Protein 4WWM (pdb70)

Secondary structure (DSSP, 8-state):
-EEEE-TTHHHHHT-SEEE---SSHHHHHHHHSTTT-SSB-TTSPBPTTEEEEETTEEGGGGTTBPPPTT-EEEEEE--/-EEEE-TTHHHHHT-SEEE---SSHHHHHHHHHTT--SSB-TTSPBPTTEEEEETTEEGGGGTT----TT-EEEEEE-

Radius of gyration: 17.38 Å; Cα contacts (8 Å, |Δi|>4): 286; chains: 2; bounding box: 38×38×50 Å

B-factor: mean 43.04, std 22.91, range [10.17, 145.08]

CATH classification: 3.10.20.30

Solvent-accessible surface area: 9474 Å² total; per-residue (Å²): 6,49,0,22,0,70,44,82,8,57,90,99,7,133,56,142,77,70,157,12,85,5,28,11,14,77,55,0,6,61,103,12,4,64,195,102,99,57,0,6,62,168,85,68,124,29,73,114,29,20,61,0,44,2,73,49,126,41,74,146,125,54,127,66,68,30,4,89,102,140,16,69,0,38,0,44,36,94,199,2,88,0,35,0,94,42,90,5,32,85,82,0,30,0,126,59,1,19,9,97,24,171,71,28,81,139,0,8,59,101,0,5,39,181,87,52,60,0,4,45,142,81,73,110,63,90,114,34,21,53,2,29,0,55,59,94,33,52,129,113,38,157,157,113,123,7,74,69,107,14,72,0,40,0,45,42,162

Structure (mmCIF, N/CA/C/O backbone):
data_4WWM
#
_entry.id   4WWM
#
_cell.length_a   31.494
_cell.length_b   65.192
_cell.length_c   109.358
_cell.angle_alpha   90.00
_cell.angle_beta   90.00
_cell.angle_gamma   90.00
#
_symmetry.space_group_name_H-M   'P 21 21 21'
#
loop_
_entity.id
_entity.type
_entity.pdbx_description
1 polymer 'Uncharacterized protein'
2 non-polymer 'SULFATE ION'
3 water water
#
loop_
_atom_site.group_PDB
_atom_site.id
_atom_site.type_symbol
_atom_site.label_atom_id
_atom_site.label_alt_id
_atom_site.label_comp_id
_atom_site.label_asym_id
_atom_site.label_entity_id
_atom_site.label_seq_id
_atom_site.pdbx_PDB_ins_code
_atom_site.Cartn_x
_atom_site.Cartn_y
_atom_site.Cartn_z
_atom_site.occupancy
_atom_site.B_iso_or_equiv
_atom_site.auth_seq_id
_atom_site.auth_comp_id
_atom_site.auth_asym_id
_atom_site.auth_atom_id
_atom_site.pdbx_PDB_model_num
ATOM 1 N N . PRO A 1 2 ? -9.806 15.821 -11.743 1.00 23.22 2 PRO A N 1
ATOM 2 C CA . PRO A 1 2 ? -9.397 14.444 -11.447 1.00 23.41 2 PRO A CA 1
ATOM 3 C C . PRO A 1 2 ? -8.979 14.222 -9.997 1.00 21.87 2 PRO A C 1
ATOM 4 O O . PRO A 1 2 ? -8.660 15.162 -9.266 1.00 20.06 2 PRO A O 1
ATOM 15 N N . LYS A 1 3 ? -8.994 12.955 -9.601 1.00 14.46 3 LYS A N 1
ATOM 16 C CA . LYS A 1 3 ? -8.628 12.543 -8.256 1.00 15.93 3 LYS A CA 1
ATOM 17 C C . LYS A 1 3 ? -7.196 12.021 -8.253 1.00 16.55 3 LYS A C 1
ATOM 18 O O . LYS A 1 3 ? -6.842 11.169 -9.071 1.00 14.97 3 LYS A O 1
ATOM 37 N N . VAL A 1 4 ? -6.380 12.551 -7.344 1.00 12.78 4 VAL A N 1
ATOM 38 C CA . VAL A 1 4 ? -5.002 12.103 -7.172 1.00 12.20 4 VAL A CA 1
ATOM 39 C C . VAL A 1 4 ? -4.878 11.261 -5.907 1.00 12.44 4 VAL A C 1
ATOM 40 O O . VAL A 1 4 ? -5.294 11.689 -4.828 1.00 12.82 4 VAL A O 1
ATOM 53 N N . ILE A 1 5 ? -4.318 10.064 -6.052 1.00 11.91 5 ILE A N 1
ATOM 54 C CA . ILE A 1 5 ? -4.066 9.179 -4.921 1.00 12.16 5 ILE A CA 1
ATOM 55 C C . ILE A 1 5 ? -2.566 8.946 -4.759 1.00 11.38 5 ILE A C 1
ATOM 56 O O . ILE A 1 5 ? -1.891 8.526 -5.698 1.00 11.83 5 ILE A O 1
ATOM 72 N N . LEU A 1 6 ? -2.051 9.216 -3.562 1.00 14.17 6 LEU A N 1
ATOM 73 C CA . LEU A 1 6 ? -0.642 8.989 -3.262 1.00 12.14 6 LEU A CA 1
ATOM 74 C C . LEU A 1 6 ? -0.461 7.610 -2.647 1.00 14.70 6 LEU A C 1
ATOM 75 O O . LEU A 1 6 ? -1.324 7.137 -1.906 1.00 15.83 6 LEU A O 1
ATOM 91 N N . LYS A 1 7 ? 0.660 6.969 -2.966 1.00 15.10 7 LYS A N 1
ATOM 92 C CA . LYS A 1 7 ? 0.980 5.645 -2.438 1.00 15.90 7 LYS A CA 1
ATOM 93 C C . LYS A 1 7 ? 2.344 5.645 -1.756 1.00 18.10 7 LYS A C 1
ATOM 94 O O . LYS A 1 7 ? 3.194 6.492 -2.039 1.00 18.85 7 LYS A O 1
ATOM 113 N N . GLY A 1 8 ? 2.546 4.683 -0.861 1.00 27.57 8 GLY A N 1
ATOM 114 C CA . GLY A 1 8 ? 3.830 4.497 -0.216 1.00 29.66 8 GLY A CA 1
ATOM 115 C C . GLY A 1 8 ? 4.266 5.696 0.609 1.00 23.11 8 GLY A C 1
ATOM 116 O O . GLY A 1 8 ? 3.430 6.384 1.197 1.00 23.50 8 GLY A O 1
ATOM 120 N N . PRO A 1 9 ? 5.586 5.947 0.664 1.00 25.77 9 PRO A N 1
ATOM 121 C CA . PRO A 1 9 ? 6.135 7.050 1.462 1.00 29.25 9 PRO A CA 1
ATOM 122 C C . PRO A 1 9 ? 5.619 8.431 1.065 1.00 21.75 9 PRO A C 1
ATOM 123 O O . PRO A 1 9 ? 5.695 9.351 1.879 1.00 24.78 9 PRO A O 1
ATOM 134 N N . LEU A 1 10 ? 5.115 8.576 -0.157 1.00 16.99 10 LEU A N 1
ATOM 135 C CA . LEU A 1 10 ? 4.630 9.874 -0.622 1.00 15.15 10 LEU A CA 1
ATOM 136 C C . LEU A 1 10 ? 3.499 10.381 0.266 1.00 13.71 10 LEU A C 1
ATOM 137 O O . LEU A 1 10 ? 3.329 11.587 0.439 1.00 13.84 10 LEU A O 1
ATOM 153 N N . ILE A 1 11 ? 2.733 9.453 0.830 1.00 15.82 11 ILE A N 1
ATOM 154 C CA . ILE A 1 11 ? 1.618 9.808 1.697 1.00 14.82 11 ILE A CA 1
ATOM 155 C C . ILE A 1 11 ? 2.104 10.624 2.895 1.00 14.09 11 ILE A C 1
ATOM 156 O O . ILE A 1 11 ? 1.575 11.698 3.174 1.00 16.87 11 ILE A O 1
ATOM 172 N N . SER A 1 12 ? 3.116 10.122 3.595 1.00 15.06 12 SER A N 1
ATOM 173 C CA . SER A 1 12 ? 3.637 10.830 4.758 1.00 17.94 12 SER A CA 1
ATOM 174 C C . SER A 1 12 ? 4.438 12.059 4.338 1.00 15.32 12 SER A C 1
ATOM 175 O O . SER A 1 12 ? 4.436 13.067 5.033 1.00 16.16 12 SER A O 1
ATOM 183 N N . GLN A 1 13 ? 5.111 11.978 3.194 1.00 12.76 13 GLN A N 1
ATOM 184 C CA . GLN A 1 13 ? 5.942 13.080 2.719 1.00 13.39 13 GLN A CA 1
ATOM 185 C C . GLN A 1 13 ? 5.111 14.296 2.305 1.00 13.03 13 GLN A C 1
ATOM 186 O O . GLN A 1 13 ? 5.525 15.436 2.516 1.00 13.88 13 GLN A O 1
ATOM 200 N N . PHE A 1 14 ? 3.944 14.049 1.715 1.00 13.03 14 PHE A N 1
ATOM 201 C CA . PHE A 1 14 ? 3.027 15.125 1.336 1.00 12.33 14 PHE A CA 1
ATOM 202 C C . PHE A 1 14 ? 2.050 15.469 2.460 1.00 12.38 14 PHE A C 1
ATOM 203 O O . PHE A 1 14 ? 1.491 16.563 2.481 1.00 13.48 14 PHE A O 1
ATOM 220 N N . ASN A 1 15 ? 1.842 14.519 3.368 1.00 18.22 15 ASN A N 1
ATOM 221 C CA . ASN A 1 15 ? 0.934 14.669 4.510 1.00 19.72 15 ASN A CA 1
ATOM 222 C C . ASN A 1 15 ? -0.545 14.619 4.118 1.00 19.02 15 ASN A C 1
ATOM 223 O O . ASN A 1 15 ? -1.397 15.186 4.805 1.00 20.28 15 ASN A O 1
ATOM 234 N N . PHE A 1 16 ? -0.844 13.940 3.015 1.00 17.49 16 PHE A N 1
ATOM 235 C CA . PHE A 1 16 ? -2.219 13.588 2.676 1.00 17.27 16 PHE A CA 1
ATOM 236 C C . PHE A 1 16 ? -2.195 12.346 1.795 1.00 18.52 16 PHE A C 1
ATOM 237 O O . PHE A 1 16 ? -1.132 11.943 1.323 1.00 16.91 16 PHE A O 1
ATOM 254 N N . ARG A 1 17 ? -3.357 11.732 1.593 1.00 17.22 17 ARG A N 1
ATOM 255 C CA . ARG A 1 17 ? -3.444 10.485 0.835 1.00 17.49 17 ARG A CA 1
ATOM 256 C C . ARG A 1 17 ? -4.161 10.683 -0.497 1.00 15.93 17 ARG A C 1
ATOM 257 O O . ARG A 1 17 ? -3.741 10.145 -1.521 1.00 15.57 17 ARG A O 1
ATOM 278 N N . GLU A 1 18 ? -5.247 11.447 -0.472 1.00 15.81 18 GLU A N 1
ATOM 279 C CA . GLU A 1 18 ? -6.040 11.689 -1.668 1.00 14.81 18 GLU A CA 1
ATOM 280 C C . GLU A 1 18 ? -6.483 13.136 -1.731 1.00 13.37 18 GLU A C 1
ATOM 281 O O . GLU A 1 18 ? -6.767 13.757 -0.706 1.00 14.24 18 GLU A O 1
ATOM 293 N N . ILE A 1 19 ? -6.545 13.662 -2.948 1.00 17.72 19 ILE A N 1
ATOM 294 C CA . ILE A 1 19 ? -6.943 15.042 -3.165 1.00 18.97 19 ILE A CA 1
ATOM 295 C C . ILE A 1 19 ? -7.505 15.187 -4.575 1.00 17.57 19 ILE A C 1
ATOM 296 O O . ILE A 1 19 ? -7.048 14.516 -5.502 1.00 18.89 19 ILE A O 1
ATOM 312 N N . TYR A 1 20 ? -8.520 16.032 -4.727 1.00 15.42 20 TYR A N 1
ATOM 313 C CA A TYR A 1 20 ? -9.059 16.349 -6.044 0.57 15.97 20 TYR A CA 1
ATOM 314 C CA B TYR A 1 20 ? -9.056 16.344 -6.048 0.43 15.72 20 TYR A CA 1
ATOM 315 C C . TYR A 1 20 ? -8.428 17.632 -6.574 1.00 16.80 20 TYR A C 1
ATOM 316 O O . TYR A 1 20 ? -8.142 18.552 -5.807 1.00 13.84 20 TYR A O 1
ATOM 349 N N . VAL A 1 21 ? -8.212 17.682 -7.885 1.00 21.38 21 VAL A N 1
ATOM 350 C CA . VAL A 1 21 ? -7.661 18.860 -8.550 1.00 25.57 21 VAL A CA 1
ATOM 351 C C . VAL A 1 21 ? -8.466 19.120 -9.821 1.00 25.97 21 VAL A C 1
ATOM 352 O O . VAL A 1 21 ? -8.931 18.179 -10.462 1.00 26.73 21 VAL A O 1
ATOM 365 N N . ASN A 1 22 ? -8.637 20.384 -10.189 1.00 26.02 22 ASN A N 1
ATOM 366 C CA . ASN A 1 22 ? -9.481 20.715 -11.334 1.00 31.11 22 ASN A CA 1
ATOM 367 C C . ASN A 1 22 ? -8.750 20.605 -12.677 1.00 30.67 22 ASN A C 1
ATOM 368 O O . ASN A 1 22 ? -9.371 20.662 -13.737 1.00 32.68 22 ASN A O 1
ATOM 379 N N . ASP A 1 23 ? -7.434 20.435 -12.625 1.00 25.89 23 ASP A N 1
ATOM 380 C CA . ASP A 1 23 ? -6.604 20.442 -13.827 1.00 25.52 23 ASP A CA 1
ATOM 381 C C . ASP A 1 23 ? -6.895 19.260 -14.752 1.00 21.55 23 ASP A C 1
ATOM 382 O O . ASP A 1 23 ? -7.068 18.131 -14.294 1.00 20.13 23 ASP A O 1
ATOM 391 N N . ARG A 1 24 ? -6.945 19.528 -16.056 1.00 22.46 24 ARG A N 1
ATOM 392 C CA . ARG A 1 24 ? -7.161 18.482 -17.055 1.00 21.95 24 ARG A CA 1
ATOM 393 C C . ARG A 1 24 ? -5.869 18.150 -17.807 1.00 20.83 24 ARG A C 1
ATOM 394 O O . ARG A 1 24 ? -5.863 17.313 -18.710 1.00 20.70 24 ARG A O 1
ATOM 415 N N . GLU A 1 25 ? -4.784 18.816 -17.427 1.00 20.43 25 GLU A N 1
ATOM 416 C CA . GLU A 1 25 ? -3.462 18.567 -17.995 1.00 19.60 25 GLU A CA 1
ATOM 417 C C . GLU A 1 25 ? -2.569 17.942 -16.928 1.00 19.53 25 GLU A C 1
ATOM 418 O O . GLU A 1 25 ? -2.351 18.540 -15.873 1.00 18.23 25 GLU A O 1
ATOM 430 N N . LEU A 1 26 ? -2.051 16.749 -17.207 1.00 20.20 26 LEU A N 1
ATOM 431 C CA . LEU A 1 26 ? -1.329 15.973 -16.201 1.00 19.37 26 LEU A CA 1
ATOM 432 C C . LEU A 1 26 ? -0.188 16.759 -15.568 1.00 18.52 26 LEU A C 1
ATOM 433 O O . LEU A 1 26 ? -0.038 16.756 -14.351 1.00 21.56 26 LEU A O 1
ATOM 449 N N . LEU A 1 27 ? 0.613 17.427 -16.391 1.00 17.24 27 LEU A N 1
ATOM 450 C CA . LEU A 1 27 ? 1.735 18.200 -15.876 1.00 16.15 27 LEU A CA 1
ATOM 451 C C . LEU A 1 27 ? 1.255 19.230 -14.858 1.00 15.87 27 LEU A C 1
ATOM 452 O O . LEU A 1 27 ? 1.873 19.413 -13.812 1.00 18.28 27 LEU A O 1
ATOM 468 N N . ARG A 1 28 ? 0.148 19.894 -15.172 1.00 19.99 28 ARG A N 1
ATOM 469 C CA . ARG A 1 28 ? -0.396 20.922 -14.295 1.00 19.62 28 ARG A CA 1
ATOM 470 C C . ARG A 1 28 ? -0.933 20.311 -13.005 1.00 17.86 28 ARG A C 1
ATOM 471 O O . ARG A 1 28 ? -0.838 20.924 -11.940 1.00 17.99 28 ARG A O 1
ATOM 492 N N . VAL A 1 29 ? -1.497 19.110 -13.100 1.00 19.64 29 VAL A N 1
ATOM 493 C CA . VAL A 1 29 ? -1.910 18.374 -11.910 1.00 17.29 29 VAL A CA 1
ATOM 494 C C . VAL A 1 29 ? -0.698 18.200 -11.001 1.00 15.60 29 VAL A C 1
ATOM 495 O O . VAL A 1 29 ? -0.745 18.536 -9.817 1.00 15.38 29 VAL A O 1
ATOM 508 N N . LEU A 1 30 ? 0.394 17.700 -11.568 1.00 17.15 30 LEU A N 1
ATOM 509 C CA . LEU A 1 30 ? 1.588 17.406 -10.786 1.00 12.32 30 LEU A CA 1
ATOM 510 C C . LEU A 1 30 ? 2.205 18.673 -10.206 1.00 12.93 30 LEU A C 1
ATOM 511 O O . LEU A 1 30 ? 2.689 18.664 -9.076 1.00 15.56 30 LEU A O 1
ATOM 527 N N . VAL A 1 31 ? 2.184 19.760 -10.969 1.00 19.71 31 VAL A N 1
ATOM 528 C CA . VAL A 1 31 ? 2.743 21.022 -10.496 1.00 15.17 31 VAL A CA 1
ATOM 529 C C . VAL A 1 31 ? 1.919 21.567 -9.330 1.00 19.77 31 VAL A C 1
ATOM 530 O O . VAL A 1 31 ? 2.475 22.124 -8.383 1.00 16.39 31 VAL A O 1
ATOM 543 N N . LYS A 1 32 ? 0.599 21.409 -9.395 1.00 20.26 32 LYS A N 1
ATOM 544 C CA . LYS A 1 32 ? -0.268 21.880 -8.319 1.00 18.70 32 LYS A CA 1
ATOM 545 C C . LYS A 1 32 ? -0.044 21.069 -7.045 1.00 21.87 32 LYS A C 1
ATOM 546 O O . LYS A 1 32 ? -0.051 21.615 -5.944 1.00 20.28 32 LYS A O 1
ATOM 565 N N . ILE A 1 33 ? 0.148 19.765 -7.207 1.00 20.76 33 ILE A N 1
ATOM 566 C CA . ILE A 1 33 ? 0.426 18.879 -6.086 1.00 19.98 33 ILE A CA 1
ATOM 567 C C . ILE A 1 33 ? 1.813 19.162 -5.505 1.00 19.96 33 ILE A C 1
ATOM 568 O O . ILE A 1 33 ? 1.985 19.242 -4.285 1.00 20.03 33 ILE A O 1
ATOM 584 N N . ASP A 1 34 ? 2.792 19.325 -6.390 1.00 25.54 34 ASP A N 1
ATOM 585 C CA . ASP A 1 34 ? 4.200 19.384 -6.006 1.00 28.20 34 ASP A CA 1
ATOM 586 C C . ASP A 1 34 ? 4.710 20.818 -5.866 1.00 32.24 34 ASP A C 1
ATOM 587 O O . ASP A 1 34 ? 5.920 21.049 -5.781 1.00 33.96 34 ASP A O 1
ATOM 596 N N . SER A 1 35 ? 3.777 21.766 -5.827 1.00 27.23 35 SER A N 1
ATOM 597 C CA . SER A 1 35 ? 4.076 23.192 -5.971 1.00 50.09 35 SER A CA 1
ATOM 598 C C . SER A 1 35 ? 5.292 23.675 -5.176 1.00 45.44 35 SER A C 1
ATOM 599 O O . SER A 1 35 ? 6.326 23.998 -5.759 1.00 41.00 35 SER A O 1
ATOM 607 N N . LYS A 1 36 ? 5.172 23.718 -3.854 1.00 31.05 36 LYS A N 1
ATOM 608 C CA . LYS A 1 36 ? 6.213 24.317 -3.020 1.00 41.55 36 LYS A CA 1
ATOM 609 C C . LYS A 1 36 ? 7.117 23.274 -2.378 1.00 29.08 36 LYS A C 1
ATOM 610 O O . LYS A 1 36 ? 7.942 23.600 -1.524 1.00 33.03 36 LYS A O 1
ATOM 629 N N . LYS A 1 37 ? 6.971 22.023 -2.802 1.00 25.75 37 LYS A N 1
ATOM 630 C CA . LYS A 1 37 ? 7.659 20.911 -2.159 1.00 22.85 37 LYS A CA 1
ATOM 631 C C . LYS A 1 37 ? 8.782 20.341 -3.024 1.00 20.15 37 LYS A C 1
ATOM 632 O O . LYS A 1 37 ? 9.862 20.036 -2.519 1.00 18.89 37 LYS A O 1
ATOM 651 N N . HIS A 1 38 ? 8.522 20.207 -4.321 1.00 20.39 38 HIS A N 1
ATOM 652 C CA . HIS A 1 38 ? 9.484 19.623 -5.256 1.00 18.42 38 HIS A CA 1
ATOM 653 C C . HIS A 1 38 ? 9.888 18.220 -4.818 1.00 16.12 38 HIS A C 1
ATOM 654 O O . HIS A 1 38 ? 11.072 17.878 -4.800 1.00 14.26 38 HIS A O 1
ATOM 667 N N . LEU A 1 39 ? 8.892 17.411 -4.471 1.00 21.12 39 LEU A N 1
ATOM 668 C CA . LEU A 1 39 ? 9.125 16.043 -4.033 1.00 20.09 39 LEU A CA 1
ATOM 669 C C . LEU A 1 39 ? 9.110 15.056 -5.202 1.00 19.37 39 LEU A C 1
ATOM 670 O O . LEU A 1 39 ? 9.883 14.100 -5.210 1.00 19.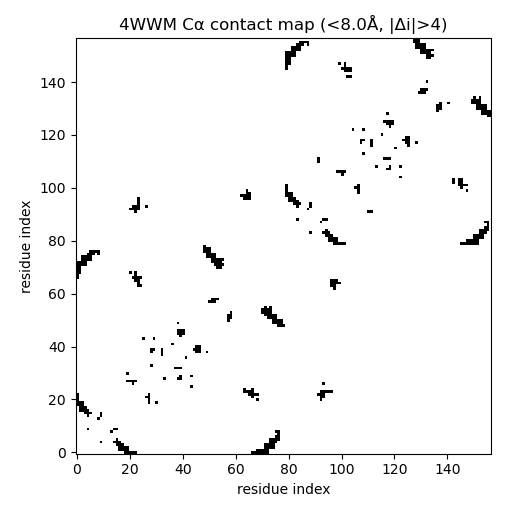97 39 LEU A O 1
ATOM 686 N N . ILE A 1 40 ? 8.242 15.289 -6.185 1.00 18.71 40 ILE A N 1
ATOM 687 C CA . ILE A 1 40 ? 8.088 14.355 -7.300 1.00 18.63 40 ILE A CA 1
ATOM 688 C C . ILE A 1 40 ? 8.536 14.944 -8.639 1.00 20.62 40 ILE A C 1
ATOM 689 O O . ILE A 1 40 ? 8.714 14.208 -9.607 1.00 23.67 40 ILE A O 1
ATOM 705 N N . LEU A 1 41 ? 8.726 16.260 -8.689 1.00 21.66 41 LEU A N 1
ATOM 706 C CA . LEU A 1 41 ? 9.229 16.918 -9.894 1.00 23.85 41 LEU A CA 1
ATOM 707 C C . LEU A 1 41 ? 10.598 17.552 -9.663 1.00 25.68 41 LEU A C 1
ATOM 708 O O . LEU A 1 41 ? 10.835 18.195 -8.639 1.00 25.69 41 LEU A O 1
ATOM 724 N N . ASN A 1 42 ? 11.495 17.367 -10.629 1.00 27.69 42 ASN A N 1
ATOM 725 C CA . ASN A 1 42 ? 12.750 18.109 -10.661 1.00 29.96 42 ASN A CA 1
ATOM 726 C C . ASN A 1 42 ? 12.448 19.579 -10.921 1.00 33.09 42 ASN A C 1
ATOM 727 O O . ASN A 1 42 ? 11.297 19.944 -11.163 1.00 32.89 42 ASN A O 1
ATOM 738 N N . GLU A 1 43 ? 13.472 20.424 -10.881 1.00 35.58 43 GLU A N 1
ATOM 739 C CA A GLU A 1 43 ? 13.294 21.847 -11.143 0.49 49.66 43 GLU A CA 1
ATOM 740 C CA B GLU A 1 43 ? 13.291 21.847 -11.142 0.51 49.66 43 GLU A CA 1
ATOM 741 C C . GLU A 1 43 ? 12.808 22.074 -12.573 1.00 44.98 43 GLU A C 1
ATOM 742 O O . GLU A 1 43 ? 12.168 23.083 -12.870 1.00 46.52 43 GLU A O 1
ATOM 763 N N . SER A 1 44 ? 13.115 21.127 -13.454 1.00 47.91 44 SER A N 1
ATOM 764 C CA . SER A 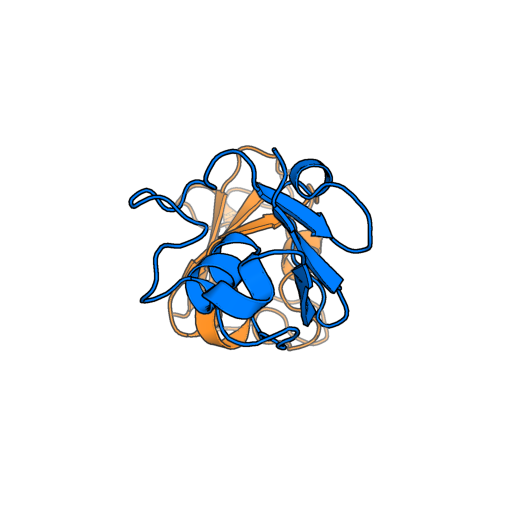1 44 ? 12.696 21.206 -14.849 1.00 59.42 44 SER A CA 1
ATOM 765 C C . SER A 1 44 ? 11.294 20.628 -15.049 1.00 55.41 44 SER A C 1
ATOM 766 O O . SER A 1 44 ? 10.878 20.381 -16.182 1.00 44.98 44 SER A O 1
ATOM 774 N N . ASN A 1 45 ? 10.583 20.402 -13.944 1.00 42.81 45 ASN A N 1
ATOM 775 C CA . ASN A 1 45 ? 9.236 19.824 -13.956 1.00 36.31 45 ASN A CA 1
ATOM 776 C C . ASN A 1 45 ? 9.179 18.411 -14.545 1.00 32.57 45 ASN A C 1
ATOM 777 O O . ASN A 1 45 ? 8.096 17.858 -14.737 1.00 37.81 45 ASN A O 1
ATOM 788 N N . GLN A 1 46 ? 10.338 17.828 -14.831 1.00 34.73 46 GLN A N 1
ATOM 789 C CA . GLN A 1 46 ? 10.404 16.433 -15.245 1.00 37.25 46 GLN A CA 1
ATOM 790 C C . GLN A 1 46 ? 10.215 15.545 -14.018 1.00 32.30 46 GLN A C 1
ATOM 791 O O . GLN A 1 46 ? 10.676 15.875 -12.925 1.00 32.15 46 GLN A O 1
ATOM 805 N N . LEU A 1 47 ? 9.523 14.427 -14.203 1.00 33.20 47 LEU A N 1
ATOM 806 C CA A LEU A 1 47 ? 9.298 13.476 -13.120 0.50 31.42 47 LEU A CA 1
ATOM 807 C CA B LEU A 1 47 ? 9.291 13.480 -13.121 0.50 31.60 47 LEU A CA 1
ATOM 808 C C . LEU A 1 47 ? 10.608 12.902 -12.609 1.00 29.73 47 LEU A C 1
ATOM 809 O O . LEU A 1 47 ? 11.507 12.595 -13.389 1.00 32.47 47 LEU A O 1
ATOM 839 N N . LYS A 1 48 ? 10.719 12.759 -11.294 1.00 29.50 48 LYS A N 1
ATOM 840 C CA . LYS A 1 48 ? 11.898 12.135 -10.713 1.00 31.84 48 LYS A CA 1
ATOM 841 C C . LYS A 1 48 ? 11.858 10.639 -10.980 1.00 30.02 48 LYS A C 1
ATOM 842 O O . LYS A 1 48 ? 10.797 10.075 -11.246 1.00 27.94 48 LYS A O 1
ATOM 861 N N . SER A 1 49 ? 13.015 9.995 -10.918 1.00 29.92 49 SER A N 1
ATOM 862 C CA . SER A 1 49 ? 13.069 8.551 -11.079 1.00 35.61 49 SER A CA 1
ATOM 863 C C . SER A 1 49 ? 12.444 7.891 -9.856 1.00 30.63 49 SER A C 1
ATOM 864 O O . SER A 1 49 ? 12.363 8.494 -8.786 1.00 33.06 49 SER A O 1
ATOM 872 N N . GLY A 1 50 ? 11.987 6.657 -10.024 1.00 32.47 50 GLY A N 1
ATOM 873 C CA . GLY A 1 50 ? 11.379 5.924 -8.933 1.00 29.76 50 GLY A CA 1
ATOM 874 C C . GLY A 1 50 ? 9.959 6.373 -8.653 1.00 28.27 50 GLY A C 1
ATOM 875 O O . GLY A 1 50 ? 9.393 6.011 -7.626 1.00 29.68 50 GLY A O 1
ATOM 879 N N . ILE A 1 51 ? 9.392 7.170 -9.558 1.00 22.23 51 ILE A N 1
ATOM 880 C CA . ILE A 1 51 ? 7.987 7.563 -9.476 1.00 20.55 51 ILE A CA 1
ATOM 881 C C . ILE A 1 51 ? 7.237 7.131 -10.727 1.00 22.04 51 ILE A C 1
ATOM 882 O O . ILE A 1 51 ? 7.621 7.474 -11.845 1.00 25.88 51 ILE A O 1
ATOM 898 N N . LEU A 1 52 ? 6.157 6.386 -10.521 1.00 25.25 52 LEU A N 1
ATOM 899 C CA . LEU A 1 52 ? 5.284 5.964 -11.607 1.00 21.42 52 LEU A CA 1
ATOM 900 C C . LEU A 1 52 ? 3.927 6.621 -11.443 1.00 20.5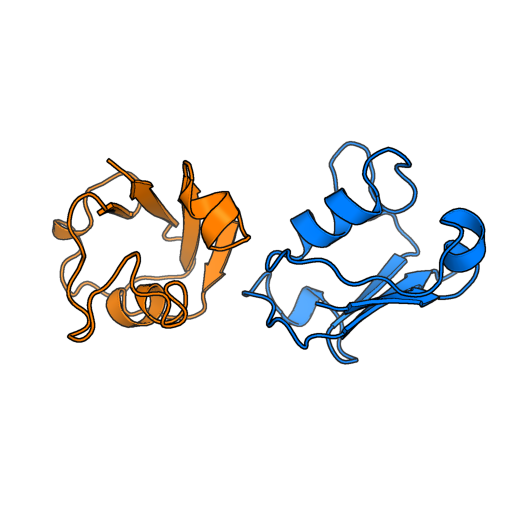4 52 LEU A C 1
ATOM 901 O O . LEU A 1 52 ? 3.506 6.906 -10.319 1.00 23.02 52 LEU A O 1
ATOM 917 N N . ILE A 1 53 ? 3.252 6.864 -12.561 1.00 18.96 53 ILE A N 1
ATOM 918 C CA . ILE A 1 53 ? 1.914 7.436 -12.528 1.00 18.01 53 ILE A CA 1
ATOM 919 C C . ILE A 1 53 ? 0.949 6.555 -13.304 1.00 18.96 53 ILE A C 1
ATOM 920 O O . ILE A 1 53 ? 1.186 6.225 -14.468 1.00 22.86 53 ILE A O 1
ATOM 936 N N . LEU A 1 54 ? -0.135 6.173 -12.638 1.00 21.10 54 LEU A N 1
ATOM 937 C CA . LEU A 1 54 ? -1.222 5.454 -13.280 1.00 19.30 54 LEU A CA 1
ATOM 938 C C . LEU A 1 54 ? -2.401 6.395 -13.464 1.00 24.82 54 LEU A C 1
ATOM 939 O O . LEU A 1 54 ? -2.742 7.159 -12.562 1.00 22.29 54 LEU A O 1
ATOM 955 N N . ILE A 1 55 ? -3.000 6.34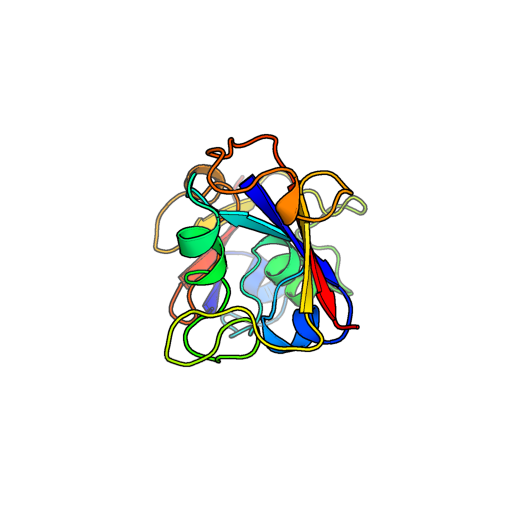8 -14.647 1.00 18.69 55 ILE A N 1
ATOM 956 C CA . ILE A 1 55 ? -4.257 7.029 -14.902 1.00 18.78 55 ILE A CA 1
ATOM 957 C C . ILE A 1 55 ? -5.305 5.955 -15.154 1.00 19.73 55 ILE A C 1
ATOM 958 O O . ILE A 1 55 ? -5.231 5.232 -16.147 1.00 22.07 55 ILE A O 1
ATOM 974 N N . ASN A 1 56 ? -6.263 5.845 -14.239 1.00 20.75 56 ASN A N 1
ATOM 975 C CA . ASN A 1 56 ? -7.265 4.786 -14.286 1.00 22.62 56 ASN A CA 1
ATOM 976 C C . ASN A 1 56 ? -6.619 3.410 -14.424 1.00 22.95 56 ASN A C 1
ATOM 977 O O . ASN A 1 56 ? -7.096 2.561 -15.174 1.00 24.92 56 ASN A O 1
ATOM 988 N N . GLY A 1 57 ? -5.517 3.211 -13.707 1.00 25.34 57 GLY A N 1
ATOM 989 C CA . GLY A 1 57 ? -4.879 1.909 -13.619 1.00 26.69 57 GLY A CA 1
ATOM 990 C C . GLY A 1 57 ? -3.846 1.623 -14.694 1.00 23.77 57 GLY A C 1
ATOM 991 O O . GLY A 1 57 ? -3.211 0.566 -14.671 1.00 24.19 57 GLY A O 1
ATOM 995 N N . LYS A 1 58 ? -3.672 2.557 -15.628 1.00 22.00 58 LYS A N 1
ATOM 996 C CA . LYS A 1 58 ? -2.752 2.373 -16.752 1.00 28.66 58 LYS A CA 1
ATOM 997 C C . LYS A 1 58 ? -1.626 3.403 -16.734 1.00 21.52 58 LYS A C 1
ATOM 998 O O . LYS A 1 58 ? -1.827 4.544 -16.321 1.00 20.16 58 LYS A O 1
ATOM 1017 N N . ASP A 1 59 ? -0.447 2.996 -17.196 1.00 22.67 59 ASP A N 1
ATOM 1018 C CA . ASP A 1 59 ? 0.721 3.875 -17.234 1.00 20.12 59 ASP A CA 1
ATOM 1019 C C . ASP A 1 59 ? 0.441 5.176 -17.990 1.00 19.98 59 ASP A C 1
ATOM 1020 O O . ASP A 1 59 ? -0.091 5.164 -19.102 1.00 21.02 59 ASP A O 1
ATOM 1029 N N . TRP A 1 60 ? 0.831 6.292 -17.381 1.00 19.47 60 TRP A N 1
ATOM 1030 C CA . TRP A 1 60 ? 0.511 7.621 -17.894 1.00 20.69 60 TRP A CA 1
ATOM 1031 C C . TRP A 1 60 ? 1.024 7.880 -19.309 1.00 22.30 60 TRP A C 1
ATOM 1032 O O . TRP A 1 60 ? 0.434 8.664 -20.053 1.00 27.19 60 TRP A O 1
ATOM 1053 N N . ARG A 1 61 ? 2.117 7.228 -19.684 1.00 25.66 61 ARG A N 1
ATOM 1054 C CA . ARG A 1 61 ? 2.740 7.501 -20.973 1.00 29.63 61 ARG A CA 1
ATOM 1055 C C . ARG A 1 61 ? 1.899 6.980 -22.139 1.00 28.95 61 ARG A C 1
ATOM 1056 O O . ARG A 1 61 ? 2.081 7.407 -23.279 1.00 33.89 61 ARG A O 1
ATOM 1077 N N . LEU A 1 62 ? 0.969 6.074 -21.853 1.00 28.85 62 LEU A N 1
ATOM 1078 C CA . LEU A 1 62 ? 0.059 5.571 -22.879 1.00 29.26 62 LEU A CA 1
ATOM 1079 C C . LEU A 1 62 ? -0.924 6.645 -23.339 1.00 28.33 62 LEU A C 1
ATOM 1080 O O . LEU A 1 62 ? -1.466 6.569 -24.440 1.00 34.65 62 LEU A O 1
ATOM 1096 N N . TYR A 1 63 ? -1.147 7.646 -22.493 1.00 28.75 63 TYR A N 1
ATOM 1097 C CA . TYR A 1 63 ? -2.211 8.617 -22.725 1.00 29.06 63 TYR A CA 1
ATOM 1098 C C . TYR A 1 63 ? -1.777 9.792 -23.598 1.00 33.14 63 TYR A C 1
ATOM 1099 O O . TYR A 1 63 ? -2.621 10.537 -24.097 1.00 35.03 63 TYR A O 1
ATOM 1117 N N . ARG A 1 64 ? -0.469 9.954 -23.779 1.00 29.89 64 ARG A N 1
ATOM 1118 C CA . ARG A 1 64 ? 0.065 10.945 -24.711 1.00 32.14 64 ARG A CA 1
ATOM 1119 C C . ARG A 1 64 ? -0.389 12.365 -24.388 1.00 29.75 64 ARG A C 1
ATOM 1120 O O . ARG A 1 64 ? -0.675 13.147 -25.295 1.00 31.07 64 ARG A O 1
ATOM 1141 N N . ASN A 1 65 ? -0.464 12.688 -23.101 1.00 27.74 65 ASN A N 1
ATOM 1142 C CA . ASN A 1 65 ? -0.860 14.023 -22.660 1.00 25.72 65 ASN A CA 1
ATOM 1143 C C . ASN A 1 65 ? -2.201 14.461 -23.247 1.00 23.46 65 ASN A C 1
ATOM 1144 O O . ASN A 1 65 ? -2.374 15.614 -23.643 1.00 22.38 65 ASN A O 1
ATOM 1155 N N . GLN A 1 66 ? -3.146 13.532 -23.320 1.00 25.00 66 GLN A N 1
ATOM 1156 C CA . GLN A 1 66 ? -4.499 13.869 -23.739 1.00 25.19 66 GLN A CA 1
ATOM 1157 C C . GLN A 1 66 ? -5.248 14.513 -22.578 1.00 26.22 66 GLN A C 1
ATOM 1158 O O . GLN A 1 66 ? -4.807 14.440 -21.431 1.00 21.30 66 GLN A O 1
ATOM 1172 N N . LEU A 1 67 ? -6.368 15.159 -22.889 1.00 21.40 67 LEU A N 1
ATOM 1173 C CA . LEU A 1 67 ? -7.213 15.772 -21.874 1.00 22.09 67 LEU A CA 1
ATOM 1174 C C . LEU A 1 67 ? -7.609 14.765 -20.812 1.00 21.34 67 LEU A C 1
ATOM 1175 O O . LEU A 1 67 ? -8.082 13.676 -21.125 1.00 20.79 67 LEU A O 1
ATOM 1191 N N . LEU A 1 68 ? -7.410 15.132 -19.553 1.00 23.28 68 LEU A N 1
ATOM 1192 C CA . LEU A 1 68 ? -7.915 14.332 -18.452 1.00 20.37 68 LEU A CA 1
ATOM 1193 C C . LEU A 1 68 ? -9.399 14.628 -18.268 1.00 22.20 68 LEU A C 1
ATOM 1194 O O . LEU A 1 68 ? -9.842 15.761 -18.458 1.00 22.10 68 LEU A O 1
ATOM 1210 N N . ASN A 1 69 ? -10.164 13.603 -17.917 1.00 26.87 69 ASN A N 1
ATOM 1211 C CA . ASN A 1 69 ? -11.571 13.782 -17.597 1.00 29.33 69 ASN A CA 1
ATOM 1212 C C . ASN A 1 69 ? -11.732 13.932 -16.090 1.00 27.87 69 ASN A C 1
ATOM 1213 O O . ASN A 1 69 ? -10.949 13.378 -15.320 1.00 25.22 69 ASN A O 1
ATOM 1224 N N . ASP A 1 70 ? -12.739 14.695 -15.682 1.00 32.56 70 ASP A N 1
ATOM 1225 C CA . ASP A 1 70 ? -12.935 15.051 -14.278 1.00 35.82 70 ASP A CA 1
ATOM 1226 C C . ASP A 1 70 ? -12.968 13.845 -13.341 1.00 36.23 70 ASP A C 1
ATOM 1227 O O . ASP A 1 70 ? -12.610 13.961 -12.168 1.00 37.19 70 ASP A O 1
ATOM 1236 N N . ASN A 1 71 ? -13.395 12.696 -13.857 1.00 23.88 71 ASN A N 1
ATOM 1237 C CA . ASN A 1 71 ? -13.540 11.498 -13.036 1.00 24.23 71 ASN A CA 1
ATOM 1238 C C . ASN A 1 71 ? -12.343 10.546 -13.129 1.00 24.23 71 ASN A C 1
ATOM 1239 O O . ASN A 1 71 ? -12.404 9.420 -12.639 1.00 25.74 71 ASN A O 1
ATOM 1250 N N . ASP A 1 72 ? -11.256 10.992 -13.752 1.00 21.27 72 ASP A N 1
ATOM 1251 C CA . ASP A 1 72 ? -10.051 10.169 -13.840 1.00 18.89 72 ASP A CA 1
ATOM 1252 C C . ASP A 1 72 ? -9.387 10.020 -12.476 1.00 21.11 72 ASP A C 1
ATOM 1253 O O . ASP A 1 72 ? -9.412 10.938 -11.658 1.00 20.58 72 ASP A O 1
ATOM 1262 N N . ILE A 1 73 ? -8.791 8.854 -12.249 1.00 16.47 73 ILE A N 1
ATOM 1263 C CA . ILE A 1 73 ? -8.065 8.578 -11.019 1.00 15.78 73 ILE A CA 1
ATOM 1264 C C . ILE A 1 73 ? -6.575 8.482 -11.316 1.00 16.80 73 ILE A C 1
ATOM 1265 O O . ILE A 1 73 ? -6.136 7.612 -12.070 1.00 18.59 73 ILE A O 1
ATOM 1281 N N . ILE A 1 74 ? -5.811 9.388 -10.715 1.00 16.04 74 ILE A N 1
ATOM 1282 C CA . ILE A 1 74 ? -4.369 9.453 -10.911 1.00 14.12 74 ILE A CA 1
ATOM 1283 C C . ILE A 1 74 ? -3.641 8.921 -9.681 1.00 16.44 74 ILE A C 1
ATOM 1284 O O . ILE A 1 74 ? -3.719 9.513 -8.610 1.00 17.75 74 ILE A O 1
ATOM 1300 N N . GLU A 1 75 ? -2.927 7.811 -9.838 1.00 15.33 75 GLU A N 1
ATOM 1301 C CA . GLU A 1 75 ? -2.164 7.234 -8.734 1.00 14.68 75 GLU A CA 1
ATOM 1302 C C . GLU A 1 75 ? -0.688 7.548 -8.906 1.00 16.79 75 GLU A C 1
ATOM 1303 O O . GLU A 1 75 ? -0.110 7.260 -9.952 1.00 16.59 75 GLU A O 1
ATOM 1315 N N . ILE A 1 76 ? -0.085 8.143 -7.880 1.00 14.46 76 ILE A N 1
ATOM 1316 C CA . ILE A 1 76 ? 1.342 8.437 -7.896 1.00 12.78 76 ILE A CA 1
ATOM 1317 C C . ILE A 1 76 ? 2.040 7.456 -6.960 1.00 17.28 76 ILE A C 1
ATOM 1318 O O . ILE A 1 76 ? 1.808 7.457 -5.749 1.00 18.88 76 ILE A O 1
ATOM 1334 N N . ILE A 1 77 ? 2.888 6.615 -7.545 1.00 16.82 77 ILE A N 1
ATOM 1335 C CA . ILE A 1 77 ? 3.458 5.464 -6.856 1.00 20.40 77 ILE A CA 1
ATOM 1336 C C . ILE A 1 77 ? 4.984 5.500 -6.860 1.00 21.06 77 ILE A C 1
ATOM 1337 O O . ILE A 1 77 ? 5.602 5.492 -7.927 1.00 26.21 77 ILE A O 1
ATOM 1353 N N . PRO A 1 78 ? 5.604 5.527 -5.668 1.00 26.19 78 PRO A N 1
ATOM 1354 C CA . PRO A 1 78 ? 7.065 5.426 -5.635 1.00 34.06 78 PRO A CA 1
ATOM 1355 C C . PRO A 1 78 ? 7.546 3.974 -5.708 1.00 32.29 78 PRO A C 1
ATOM 1356 O O . PRO A 1 78 ? 6.887 3.090 -5.160 1.00 33.82 78 PRO A O 1
ATOM 1367 N N . ILE A 1 79 ? 8.664 3.739 -6.391 1.00 37.54 79 ILE A N 1
ATOM 1368 C CA . ILE A 1 79 ? 9.259 2.405 -6.470 1.00 52.53 79 ILE A CA 1
ATOM 1369 C C . ILE A 1 79 ? 10.754 2.453 -6.174 1.00 62.00 79 ILE A C 1
ATOM 1370 O O . ILE A 1 79 ? 11.377 3.510 -6.267 1.00 53.74 79 ILE A O 1
ATOM 1386 N N . ASN A 1 80 ? 11.324 1.303 -5.827 1.00 67.87 80 ASN A N 1
ATOM 1387 C CA . ASN A 1 80 ? 12.757 1.204 -5.570 1.00 73.65 80 ASN A CA 1
ATOM 1388 C C . ASN A 1 80 ? 13.552 1.074 -6.865 1.00 73.84 80 ASN A C 1
ATOM 1389 O O . ASN A 1 80 ? 14.042 -0.004 -7.200 1.00 86.57 80 ASN A O 1
ATOM 1400 N N . PRO B 1 2 ? -3.331 17.034 -33.076 1.00 38.97 2 PRO B N 1
ATOM 1401 C CA . PRO B 1 2 ? -2.369 18.121 -32.879 1.00 32.82 2 PRO B CA 1
ATOM 1402 C C . PRO B 1 2 ? -2.297 18.581 -31.431 1.00 31.46 2 PRO B C 1
ATOM 1403 O O . PRO B 1 2 ? -3.072 18.118 -30.592 1.00 35.70 2 PRO B O 1
ATOM 1414 N N . LYS B 1 3 ? -1.363 19.480 -31.146 1.00 28.03 3 LYS B N 1
ATOM 1415 C CA . LYS B 1 3 ? -1.284 20.106 -29.837 1.00 28.46 3 LYS B CA 1
ATOM 1416 C C . LYS B 1 3 ? -2.197 21.323 -29.806 1.00 25.66 3 LYS B C 1
ATOM 1417 O O . LYS B 1 3 ? -2.333 22.031 -30.805 1.00 27.98 3 LYS B O 1
ATOM 1436 N N . VAL B 1 4 ? -2.832 21.548 -28.660 1.00 26.79 4 VAL B N 1
ATOM 1437 C CA . VAL B 1 4 ? -3.703 22.700 -28.470 1.00 27.15 4 VAL B CA 1
ATOM 1438 C C . VAL B 1 4 ? -3.207 23.528 -27.296 1.00 28.69 4 VAL B C 1
ATOM 1439 O O . VAL B 1 4 ? -3.071 23.021 -26.183 1.00 25.69 4 VAL B O 1
ATOM 1452 N N . ILE B 1 5 ? -2.944 24.805 -27.562 1.00 23.52 5 ILE B N 1
ATOM 1453 C CA . ILE B 1 5 ? -2.456 25.734 -26.553 1.00 21.19 5 ILE B CA 1
ATOM 1454 C C . ILE B 1 5 ? -3.487 26.832 -26.318 1.00 25.62 5 ILE B C 1
ATOM 1455 O O . ILE B 1 5 ? -3.927 27.492 -27.259 1.00 26.60 5 ILE B O 1
ATOM 1471 N N . LEU B 1 6 ? -3.873 27.016 -25.058 1.00 31.53 6 LEU B N 1
ATOM 1472 C CA . LEU B 1 6 ? -4.806 28.072 -24.681 1.00 32.28 6 LEU B CA 1
ATOM 1473 C C . LEU B 1 6 ? -4.058 29.296 -24.162 1.00 32.03 6 LEU B C 1
ATOM 1474 O O . LEU B 1 6 ? -2.952 29.182 -23.635 1.00 34.18 6 LEU B O 1
ATOM 1490 N N . LYS B 1 7 ? -4.674 30.463 -24.321 1.00 31.64 7 LYS B N 1
ATOM 1491 C CA . LYS B 1 7 ? -4.126 31.715 -23.806 1.00 37.24 7 LYS B CA 1
ATOM 1492 C C . LYS B 1 7 ? -5.207 32.483 -23.053 1.00 42.85 7 LYS B C 1
ATOM 1493 O O . LYS B 1 7 ? -6.399 32.254 -23.262 1.00 37.48 7 LYS B O 1
ATOM 1512 N N . GLY B 1 8 ? -4.789 33.393 -22.180 1.00 37.40 8 GLY B N 1
ATOM 1513 C CA . GLY B 1 8 ? -5.722 34.257 -21.482 1.00 41.81 8 GLY B CA 1
ATOM 1514 C C . GLY B 1 8 ? -6.637 33.502 -20.534 1.00 41.29 8 GLY B C 1
ATOM 1515 O O . GLY B 1 8 ? -6.273 32.434 -20.038 1.00 36.65 8 GLY B O 1
ATOM 1519 N N . PRO B 1 9 ? -7.834 34.057 -20.271 1.00 44.53 9 PRO B N 1
ATOM 1520 C CA . PRO B 1 9 ? -8.810 33.450 -19.356 1.00 43.54 9 PRO B CA 1
ATOM 1521 C C . PRO B 1 9 ? -9.244 32.038 -19.749 1.00 45.35 9 PRO B C 1
ATOM 1522 O O . PRO B 1 9 ? -9.772 31.317 -18.901 1.00 60.48 9 PRO B O 1
ATOM 1533 N N . LEU B 1 10 ? -9.032 31.652 -21.004 1.00 44.56 10 LEU B N 1
ATOM 1534 C CA . LEU B 1 10 ? -9.429 30.325 -21.470 1.00 40.83 10 LEU B CA 1
ATOM 1535 C C . LEU B 1 10 ? -8.685 29.227 -20.716 1.00 35.64 10 LEU B C 1
ATOM 1536 O O . LEU B 1 10 ? -9.193 28.116 -20.564 1.00 34.93 10 LEU B O 1
ATOM 1552 N N . ILE B 1 11 ? -7.480 29.541 -20.252 1.00 28.50 11 ILE B N 1
ATOM 1553 C CA . ILE B 1 11 ? -6.684 28.593 -19.485 1.00 28.24 11 ILE B CA 1
ATOM 1554 C C . ILE B 1 11 ? -7.416 28.220 -18.202 1.00 31.44 11 ILE B C 1
ATOM 1555 O O . ILE B 1 11 ? -7.546 27.043 -17.869 1.00 29.82 11 ILE B O 1
ATOM 1571 N N . SER B 1 12 ? -7.893 29.233 -17.488 1.00 35.70 12 SER B N 1
ATOM 1572 C CA . SER B 1 12 ? -8.610 29.020 -16.239 1.00 49.45 12 SER B CA 1
ATOM 1573 C C . SER B 1 12 ? -9.979 28.397 -16.498 1.00 49.40 12 SER B C 1
ATOM 1574 O O . SER B 1 12 ? -10.448 27.563 -15.724 1.00 51.23 12 SER B O 1
ATOM 1582 N N . GLN B 1 13 ? -10.610 28.799 -17.596 1.00 48.88 13 GLN B N 1
ATOM 1583 C CA . GLN B 1 13 ? -11.961 28.348 -17.910 1.00 48.80 13 GLN B CA 1
ATOM 1584 C C . GLN B 1 13 ? -11.996 26.889 -18.363 1.00 36.97 13 GLN B C 1
ATOM 1585 O O . GLN B 1 13 ? -12.945 26.168 -18.055 1.00 37.31 13 GLN B O 1
ATOM 1599 N N . PHE B 1 14 ? -10.964 26.457 -19.084 1.00 30.83 14 PHE B N 1
ATOM 1600 C CA . PHE B 1 14 ? -10.896 25.085 -19.590 1.00 33.19 14 PHE B CA 1
ATOM 1601 C C . PHE B 1 14 ? -9.964 24.199 -18.764 1.00 29.27 14 PHE B C 1
ATOM 1602 O O . PHE B 1 14 ? -9.862 22.997 -19.012 1.00 29.14 14 PHE B O 1
ATOM 1619 N N . ASN B 1 15 ? -9.280 24.799 -17.794 1.00 23.78 15 ASN B N 1
ATOM 1620 C CA . ASN B 1 15 ? -8.429 24.062 -16.860 1.00 27.39 15 ASN B CA 1
ATOM 1621 C C . ASN B 1 15 ? -7.284 23.295 -17.522 1.00 21.15 15 ASN B C 1
ATOM 1622 O O . ASN B 1 15 ? -6.939 22.194 -17.095 1.00 25.35 15 ASN B O 1
ATOM 1633 N N . PHE B 1 16 ? -6.698 23.871 -18.565 1.00 30.22 16 PHE B N 1
ATOM 1634 C CA . PHE B 1 16 ? -5.448 23.348 -19.108 1.00 23.39 16 PHE B CA 1
ATOM 1635 C C . PHE B 1 16 ? -4.748 24.426 -19.922 1.00 27.53 16 PHE B C 1
ATOM 1636 O O . PHE B 1 16 ? -5.382 25.371 -20.388 1.00 25.18 16 PHE B O 1
ATOM 1653 N N . ARG B 1 17 ? -3.434 24.284 -20.068 1.00 28.05 17 ARG B N 1
ATOM 1654 C CA . ARG B 1 17 ? -2.620 25.251 -20.796 1.00 25.91 17 ARG B CA 1
ATOM 1655 C C . ARG B 1 17 ? -2.221 24.687 -22.154 1.00 28.86 17 ARG B C 1
ATOM 1656 O O . ARG B 1 17 ? -2.404 25.334 -23.184 1.00 31.30 17 ARG B O 1
ATOM 1677 N N . GLU B 1 18 ? -1.672 23.476 -22.145 1.00 22.87 18 GLU B N 1
ATOM 1678 C CA . GLU B 1 18 ? -1.304 22.786 -23.378 1.00 24.40 18 GLU B CA 1
ATOM 1679 C C . GLU B 1 18 ? -1.670 21.312 -23.289 1.00 22.41 18 GLU B C 1
ATOM 1680 O O . GLU B 1 18 ? -1.424 20.658 -22.278 1.00 25.66 18 GLU B O 1
ATOM 1692 N N . ILE B 1 19 ? -2.260 20.798 -24.362 1.00 20.37 19 ILE B N 1
ATOM 1693 C CA . ILE B 1 19 ? -2.760 19.433 -24.386 1.00 22.68 19 ILE B CA 1
ATOM 1694 C C . ILE B 1 19 ? -2.619 18.870 -25.792 1.00 25.50 19 ILE B C 1
ATOM 1695 O O . ILE B 1 19 ? -2.483 19.620 -26.759 1.00 22.83 19 ILE B O 1
ATOM 1711 N N . TYR B 1 20 ? -2.632 17.546 -25.896 1.00 25.66 20 TYR B N 1
ATOM 1712 C CA . TYR B 1 20 ? -2.651 16.882 -27.191 1.00 28.66 20 TYR B CA 1
ATOM 1713 C C . TYR B 1 20 ? -4.037 16.313 -27.461 1.00 24.70 20 TYR B C 1
ATOM 1714 O O . TYR B 1 20 ? -4.629 15.674 -26.592 1.00 24.44 20 TYR B O 1
ATOM 1732 N N . VAL B 1 21 ? -4.551 16.555 -28.663 1.00 29.21 21 VAL B N 1
ATOM 1733 C CA . VAL B 1 21 ? -5.840 16.008 -29.067 1.00 25.90 21 VAL B CA 1
ATOM 1734 C C . VAL B 1 21 ? -5.650 15.129 -30.298 1.00 29.73 21 VAL B C 1
ATOM 1735 O O . VAL B 1 21 ? -5.088 15.560 -31.306 1.00 30.39 21 VAL B O 1
ATOM 1748 N N . ASN B 1 22 ? -6.122 13.891 -30.200 1.00 34.15 22 ASN B N 1
ATOM 1749 C CA . ASN B 1 22 ? -5.965 12.911 -31.267 1.00 38.67 22 ASN B CA 1
A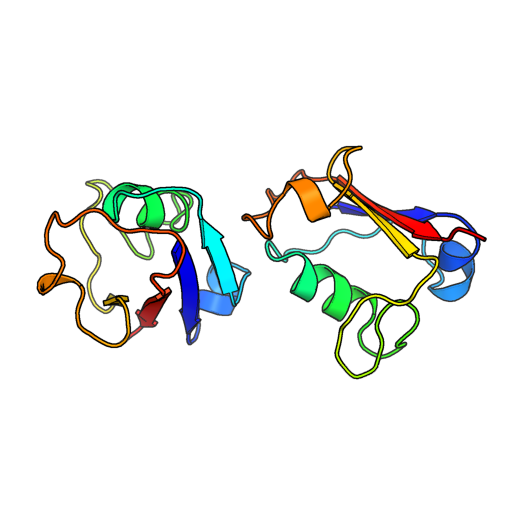TOM 1750 C C . ASN B 1 22 ? -7.116 12.991 -32.272 1.00 42.87 22 ASN B C 1
ATOM 1751 O O . ASN B 1 22 ? -7.897 12.052 -32.415 1.00 47.49 22 ASN B O 1
ATOM 1762 N N . ASP B 1 23 ? -7.220 14.132 -32.948 1.00 43.69 23 ASP B N 1
ATOM 1763 C CA . ASP B 1 23 ? -8.213 14.338 -34.000 1.00 41.94 23 ASP B CA 1
ATOM 1764 C C . ASP B 1 23 ? -7.589 15.119 -35.145 1.00 45.79 23 ASP B C 1
ATOM 1765 O O . ASP B 1 23 ? -6.882 16.096 -34.915 1.00 45.64 23 ASP B O 1
ATOM 1774 N N . ARG B 1 24 ? -7.856 14.695 -36.376 1.00 45.13 24 ARG B N 1
ATOM 1775 C CA . ARG B 1 24 ? -7.267 15.343 -37.542 1.00 52.52 24 ARG B CA 1
ATOM 1776 C C . ARG B 1 24 ? -8.148 16.477 -38.057 1.00 43.94 24 ARG B C 1
ATOM 1777 O O . ARG B 1 24 ? -7.663 17.388 -38.727 1.00 43.69 24 ARG B O 1
ATOM 1798 N N . GLU B 1 25 ? -9.438 16.424 -37.741 1.00 44.82 25 GLU B N 1
ATOM 1799 C CA . GLU B 1 25 ? -10.375 17.446 -38.198 1.00 47.99 25 GLU B CA 1
ATOM 1800 C C . GLU B 1 25 ? -10.469 18.567 -37.170 1.00 41.71 25 GLU B C 1
ATOM 1801 O O . GLU B 1 25 ? -10.695 18.312 -35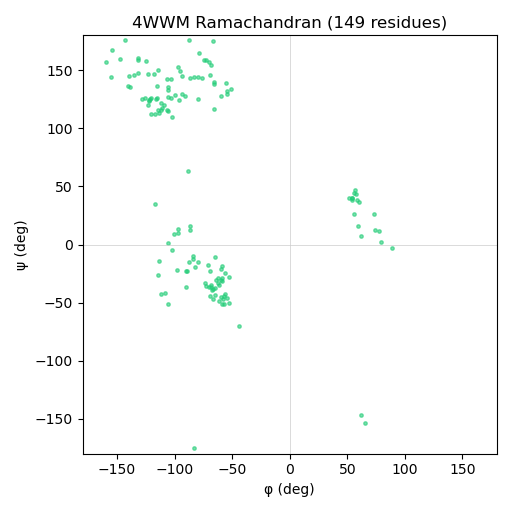.987 1.00 38.53 25 GLU B O 1
ATOM 1813 N N . LEU B 1 26 ? -10.290 19.804 -37.627 1.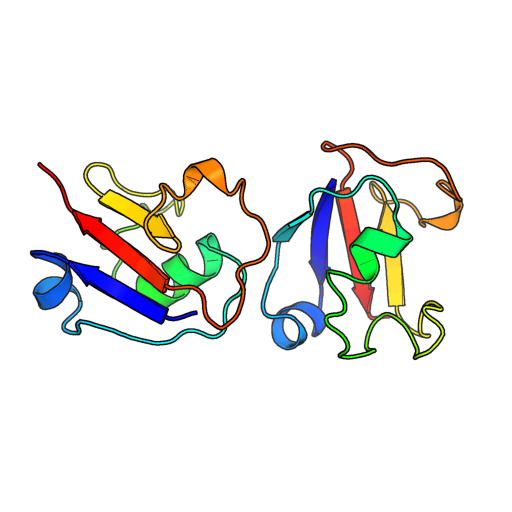00 38.70 26 LEU B N 1
ATOM 1814 C CA . LEU B 1 26 ? -10.268 20.963 -36.737 1.00 35.98 26 LEU B CA 1
ATOM 1815 C C . LEU B 1 26 ? -11.545 21.093 -35.916 1.00 36.05 26 LEU B C 1
ATOM 1816 O O . LEU B 1 26 ? -11.493 21.359 -34.717 1.00 34.08 26 LEU B O 1
ATOM 1832 N N . LEU B 1 27 ? -12.690 20.917 -36.567 1.00 43.60 27 LEU B N 1
ATOM 1833 C CA . LEU B 1 27 ? -13.972 21.068 -35.894 1.00 46.35 27 LEU B CA 1
ATOM 1834 C C . LEU B 1 27 ? -14.098 20.085 -34.738 1.00 41.68 27 LEU B C 1
ATOM 1835 O O . LEU B 1 27 ? -14.513 20.459 -33.642 1.00 42.12 27 LEU B O 1
ATOM 1851 N N . ARG B 1 28 ? -13.725 18.834 -34.983 1.00 43.27 28 ARG B N 1
ATOM 1852 C CA . ARG B 1 28 ? -13.769 17.811 -33.945 1.00 44.88 28 ARG B CA 1
ATOM 1853 C C . ARG B 1 28 ? -12.912 18.215 -32.752 1.00 43.75 28 ARG B C 1
ATOM 1854 O O . ARG B 1 28 ? -13.359 18.124 -31.612 1.00 43.63 28 ARG B O 1
ATOM 1875 N N . VAL B 1 29 ? -11.692 18.672 -33.021 1.00 37.80 29 VAL B N 1
ATOM 1876 C CA . VAL B 1 29 ? -10.788 19.119 -31.965 1.00 34.33 29 VAL B CA 1
ATOM 1877 C C . VAL B 1 29 ? -11.474 20.159 -31.086 1.00 33.02 29 VAL B C 1
ATOM 1878 O O . VAL B 1 29 ? -11.491 20.034 -29.864 1.00 31.71 29 VAL B O 1
ATOM 1891 N N . LEU B 1 30 ? -12.051 21.176 -31.717 1.00 35.03 30 LEU B N 1
ATOM 1892 C CA . LEU B 1 30 ? -12.669 22.271 -30.983 1.00 34.95 30 LEU B CA 1
ATOM 1893 C C . LEU B 1 30 ? -13.866 21.798 -30.160 1.00 32.70 30 LEU B C 1
ATOM 1894 O O . LEU B 1 30 ? -14.150 22.355 -29.103 1.00 35.40 30 LEU B O 1
ATOM 1910 N N . VAL B 1 31 ? -14.559 20.769 -30.637 1.00 49.45 31 VAL B N 1
ATOM 1911 C CA . VAL B 1 31 ? -15.670 20.193 -29.884 1.00 48.53 31 VAL B CA 1
ATOM 1912 C C . VAL B 1 31 ? -15.160 19.522 -28.606 1.00 47.21 31 VAL B C 1
ATOM 1913 O O . VAL B 1 31 ? -15.727 19.719 -27.530 1.00 44.36 31 VAL B O 1
ATOM 1926 N N . LYS B 1 32 ? -14.102 18.722 -28.731 1.00 43.54 32 LYS B N 1
ATOM 1927 C CA A LYS B 1 32 ? -13.496 18.061 -27.577 0.40 51.71 32 LYS B CA 1
ATOM 1928 C CA B LYS B 1 32 ? -13.494 18.062 -27.580 0.60 51.09 32 LYS B CA 1
ATOM 1929 C C . LYS B 1 32 ? -13.059 19.098 -26.549 1.00 46.15 32 LYS B C 1
ATOM 1930 O O . LYS B 1 32 ? -13.324 18.954 -25.355 1.00 43.17 32 LYS B O 1
ATOM 1966 N N . ILE B 1 33 ? -12.393 20.144 -27.023 1.00 41.95 33 ILE B N 1
ATOM 1967 C CA . ILE B 1 33 ? -11.911 21.201 -26.148 1.00 34.81 33 ILE B CA 1
ATOM 1968 C C . ILE B 1 33 ? -13.078 21.946 -25.503 1.00 34.74 33 ILE B C 1
ATOM 1969 O O . ILE B 1 33 ? -13.055 22.221 -24.304 1.00 39.95 33 ILE B O 1
ATOM 1985 N N . ASP B 1 34 ? -14.101 22.256 -26.294 1.00 43.58 34 ASP B N 1
ATOM 1986 C CA . ASP B 1 34 ? -15.195 23.101 -25.824 1.00 57.14 34 ASP B CA 1
ATOM 1987 C C . ASP B 1 34 ? -15.943 22.479 -24.647 1.00 49.12 34 ASP B C 1
ATOM 1988 O O . ASP B 1 34 ? -16.411 23.191 -23.760 1.00 40.34 34 ASP B O 1
ATOM 1997 N N . SER B 1 35 ? -16.055 21.154 -24.652 1.00 51.70 35 SER B N 1
ATOM 1998 C CA . SER B 1 35 ? -16.683 20.418 -23.555 1.00 63.64 35 SER B CA 1
ATOM 1999 C C . SER B 1 35 ? -18.087 20.934 -23.237 1.00 69.21 35 SER B C 1
ATOM 2000 O O . SER B 1 35 ? -18.464 21.046 -22.069 1.00 65.28 35 SER B O 1
ATOM 2008 N N . LYS B 1 36 ? -18.846 21.258 -24.281 1.00 67.83 36 LYS B N 1
ATOM 2009 C CA . LYS B 1 36 ? -20.233 21.705 -24.142 1.00 68.24 36 LYS B CA 1
ATOM 2010 C C . LYS B 1 36 ? -20.376 22.975 -23.295 1.00 66.17 36 LYS B C 1
ATOM 2011 O O . LYS B 1 36 ? -21.475 23.318 -22.858 1.00 55.60 36 LYS B O 1
ATOM 2030 N N . LYS B 1 37 ? -19.268 23.675 -23.074 1.00 67.91 37 LYS B N 1
ATOM 2031 C CA . LYS B 1 37 ? -19.293 24.937 -22.339 1.00 63.48 37 LYS B CA 1
ATOM 2032 C C . LYS B 1 37 ? -19.691 26.086 -23.261 1.00 55.06 37 LYS B C 1
ATOM 2033 O O . LYS B 1 37 ? -20.116 27.148 -22.803 1.00 47.59 37 LYS B O 1
ATOM 2052 N N . HIS B 1 38 ? -19.542 25.857 -24.562 1.00 53.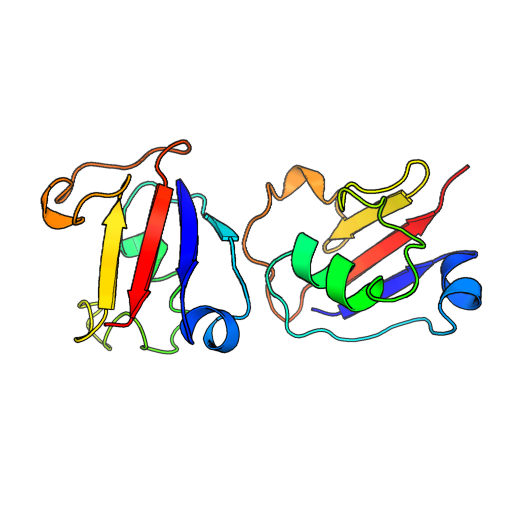83 38 HIS B N 1
ATOM 2053 C CA . HIS B 1 38 ? -19.937 26.818 -25.587 1.00 58.94 38 HIS B CA 1
ATOM 2054 C C . HIS B 1 38 ? -19.241 28.166 -25.420 1.00 57.20 38 HIS B C 1
ATOM 2055 O O . HIS B 1 38 ? -19.870 29.217 -25.546 1.00 60.59 38 HIS B O 1
ATOM 2068 N N . LEU B 1 39 ? -17.943 28.126 -25.138 1.00 51.75 39 LEU B N 1
ATOM 2069 C CA . LEU B 1 39 ? -17.129 29.335 -25.048 1.00 54.87 39 LEU B CA 1
ATOM 2070 C C . LEU B 1 39 ? -16.369 29.575 -26.351 1.00 48.88 39 LEU B C 1
ATOM 2071 O O . LEU B 1 39 ? -15.948 30.696 -26.641 1.00 48.83 39 LEU B O 1
ATOM 2087 N N . ILE B 1 40 ? -16.199 28.507 -27.125 1.00 41.40 40 ILE B N 1
ATOM 2088 C CA . ILE B 1 40 ? -15.475 28.557 -28.390 1.00 46.93 40 ILE B CA 1
ATOM 2089 C C . ILE B 1 40 ? -16.418 28.268 -29.557 1.00 47.40 40 ILE B C 1
ATOM 2090 O O . ILE B 1 40 ? -16.176 28.709 -30.677 1.00 43.74 40 ILE B O 1
ATOM 2106 N N . LEU B 1 41 ? -17.489 27.529 -29.283 1.00 42.53 41 LEU B N 1
ATOM 2107 C CA . LEU B 1 41 ? -18.498 27.215 -30.292 1.00 47.70 41 LEU B CA 1
ATOM 2108 C C . LEU B 1 41 ? -19.897 27.475 -29.744 1.00 58.88 41 LEU B C 1
ATOM 2109 O O . LEU B 1 41 ? -20.129 27.314 -28.551 1.00 57.45 41 LEU B O 1
ATOM 2125 N N . ASN B 1 42 ? -20.827 27.878 -30.605 1.00 62.53 42 ASN B N 1
ATOM 2126 C CA . ASN B 1 42 ? -22.223 27.990 -30.193 1.00 66.76 42 ASN B CA 1
ATOM 2127 C C . ASN B 1 42 ? -22.883 26.623 -30.289 1.00 76.43 42 ASN B C 1
ATOM 2128 O O . ASN B 1 42 ? -22.218 25.630 -30.589 1.00 51.76 42 ASN B O 1
ATOM 2139 N N . GLU B 1 43 ? -24.187 26.571 -30.043 1.00 95.62 43 GLU B N 1
ATOM 2140 C CA . GLU B 1 43 ? -24.914 25.309 -30.070 1.00 90.00 43 GLU B CA 1
ATOM 2141 C C . GLU B 1 43 ? -24.795 24.632 -31.436 1.00 81.52 43 GLU B C 1
ATOM 2142 O O . GLU B 1 43 ? -24.782 23.404 -31.529 1.00 85.81 43 GLU B O 1
ATOM 2154 N N . SER B 1 44 ? -24.690 25.441 -32.487 1.00 66.40 44 SER B N 1
ATOM 2155 C CA . SER B 1 44 ? -24.610 24.934 -33.855 1.00 66.83 44 SER B CA 1
ATOM 2156 C C . SER B 1 44 ? -23.172 24.614 -34.269 1.00 60.68 44 SER B C 1
ATOM 2157 O O . SER B 1 44 ? -22.884 24.464 -35.457 1.00 62.99 44 SER B O 1
ATOM 2165 N N . ASN B 1 45 ? -22.279 24.513 -33.288 1.00 67.59 45 ASN B N 1
ATOM 2166 C CA . ASN B 1 45 ? -20.859 24.259 -33.537 1.00 68.06 45 ASN B CA 1
ATOM 2167 C C . ASN B 1 45 ? -20.245 25.269 -34.509 1.00 62.60 45 ASN B C 1
ATOM 2168 O O . ASN B 1 45 ? -19.414 24.920 -35.349 1.00 55.48 45 ASN B O 1
ATOM 2179 N N . GLN B 1 46 ? -20.666 26.523 -34.382 1.00 59.10 46 GLN B N 1
ATOM 2180 C CA . GLN B 1 46 ? -20.070 27.628 -35.124 1.00 63.53 46 GLN B CA 1
ATOM 2181 C C . GLN B 1 46 ? -19.163 28.416 -34.190 1.00 68.57 46 GLN B C 1
ATOM 2182 O O . GLN B 1 46 ? -19.485 28.596 -33.015 1.00 45.47 46 GLN B O 1
ATOM 2196 N N . LEU B 1 47 ? -18.035 28.885 -34.715 1.00 56.96 47 LEU B N 1
ATOM 2197 C CA . LEU B 1 47 ? -17.058 29.621 -33.918 1.00 57.38 47 LEU B CA 1
ATOM 2198 C C . LEU B 1 47 ? -17.675 30.876 -33.306 1.00 43.68 47 LEU B C 1
ATOM 2199 O O . LEU B 1 47 ? -18.290 31.682 -34.005 1.00 47.60 47 LEU B O 1
ATOM 2215 N N . LYS B 1 48 ? -17.515 31.030 -31.996 1.00 41.78 48 LYS B N 1
ATOM 2216 C CA . LYS B 1 48 ? -18.036 32.196 -31.295 1.00 48.25 48 LYS B CA 1
ATOM 2217 C C . LYS B 1 48 ? -17.189 33.429 -31.582 1.00 48.73 48 LYS B C 1
ATOM 2218 O O . LYS B 1 48 ? -16.029 33.321 -31.978 1.00 48.73 48 LYS B O 1
ATOM 2237 N N . SER B 1 49 ? -17.780 34.601 -31.379 1.00 51.02 49 SER B N 1
ATOM 2238 C CA . SER B 1 49 ? -17.068 35.858 -31.561 1.00 53.32 49 SER B CA 1
ATOM 2239 C C . SER B 1 49 ? -15.995 36.024 -30.491 1.00 51.22 49 SER B C 1
ATOM 2240 O O . SER B 1 49 ? -16.101 35.461 -29.402 1.00 50.47 49 SER B O 1
ATOM 2248 N N . GLY B 1 50 ? -14.964 36.801 -30.806 1.00 50.93 50 GLY B N 1
ATOM 2249 C CA . GLY B 1 50 ? -13.910 37.089 -29.852 1.00 55.95 50 GLY B CA 1
ATOM 2250 C C . GLY B 1 50 ? -12.964 35.927 -29.615 1.00 48.27 50 GLY B C 1
ATOM 2251 O O . GLY B 1 50 ? -12.178 35.952 -28.668 1.00 47.74 50 GLY B O 1
ATOM 2255 N N . ILE B 1 51 ? -13.041 34.910 -30.470 1.00 49.55 51 ILE B N 1
ATOM 2256 C CA . ILE B 1 51 ? -12.163 33.748 -30.375 1.00 46.49 51 ILE B CA 1
ATOM 2257 C C . ILE B 1 51 ? -11.294 33.630 -31.620 1.00 43.21 51 ILE B C 1
ATOM 2258 O O . ILE B 1 51 ? -11.794 33.349 -32.709 1.00 42.20 51 ILE B O 1
ATOM 2274 N N . LEU B 1 52 ? -9.993 33.838 -31.446 1.00 38.18 52 LEU B N 1
ATOM 2275 C CA . LEU B 1 52 ? -9.036 33.697 -32.535 1.00 38.84 52 LEU B CA 1
ATOM 2276 C C . LEU B 1 52 ? -8.408 32.311 -32.492 1.00 37.34 52 LEU B C 1
ATOM 2277 O O . LEU B 1 52 ? -7.852 31.909 -31.470 1.00 33.12 52 LEU B O 1
ATOM 2293 N N . ILE B 1 53 ? -8.513 31.581 -33.600 1.00 31.01 53 ILE B N 1
ATOM 2294 C CA . ILE B 1 53 ? -7.919 30.253 -33.706 1.00 28.35 53 ILE B CA 1
ATOM 2295 C C . ILE B 1 53 ? -6.766 30.275 -34.699 1.00 28.59 53 ILE B C 1
ATOM 2296 O O . ILE B 1 53 ? -6.964 30.520 -35.889 1.00 30.23 53 ILE B O 1
ATOM 2312 N N . LEU B 1 54 ? -5.564 30.011 -34.197 1.00 27.32 54 LEU B N 1
ATOM 2313 C CA . LEU B 1 54 ? -4.375 29.954 -35.036 1.00 27.84 54 LEU B CA 1
ATOM 2314 C C . LEU B 1 54 ? -3.925 28.513 -35.219 1.00 27.46 54 LEU B C 1
ATOM 2315 O O . LEU B 1 54 ? -4.018 27.702 -34.299 1.00 26.22 54 LEU B O 1
ATOM 2331 N N . ILE B 1 55 ? -3.455 28.205 -36.422 1.00 28.94 55 ILE B N 1
ATOM 2332 C CA . ILE B 1 55 ? -2.817 26.929 -36.705 1.00 29.26 55 ILE B CA 1
ATOM 2333 C C . ILE B 1 55 ? -1.407 27.219 -37.195 1.00 30.19 55 ILE B C 1
ATOM 2334 O O . ILE B 1 55 ? -1.223 27.787 -38.271 1.00 32.01 55 ILE B O 1
ATOM 2350 N N . ASN B 1 56 ? -0.418 26.838 -36.392 1.00 29.26 56 ASN B N 1
ATOM 2351 C CA . ASN B 1 56 ? 0.978 27.134 -36.686 1.00 30.35 56 ASN B CA 1
ATOM 2352 C C . ASN B 1 56 ? 1.209 28.633 -36.874 1.00 30.90 56 ASN B C 1
ATOM 2353 O O . ASN B 1 56 ? 1.900 29.058 -37.800 1.00 32.91 56 ASN B O 1
ATOM 2364 N N . GLY B 1 57 ? 0.616 29.426 -35.985 1.00 29.51 57 GLY B N 1
ATOM 2365 C CA . GLY B 1 57 ? 0.844 30.860 -35.954 1.00 30.23 57 GLY B CA 1
ATOM 2366 C C . GLY B 1 57 ? 0.065 31.652 -36.987 1.00 31.76 57 GLY B C 1
ATOM 2367 O O . GLY B 1 57 ? 0.211 32.872 -37.068 1.00 32.84 57 GLY B O 1
ATOM 2371 N N . LYS B 1 58 ? -0.758 30.963 -37.773 1.00 32.22 58 LYS B N 1
ATOM 2372 C CA . LYS B 1 58 ? -1.545 31.603 -38.822 1.00 34.06 58 LYS B CA 1
ATOM 2373 C C . LYS B 1 58 ? -3.031 31.328 -38.632 1.00 33.44 58 LYS B C 1
ATOM 2374 O O . LYS B 1 58 ? -3.416 30.263 -38.147 1.00 32.14 58 LYS B O 1
ATOM 2393 N N . ASP B 1 59 ? -3.855 32.298 -39.016 1.00 34.89 59 ASP B N 1
ATOM 2394 C CA . ASP B 1 59 ? -5.306 32.170 -38.927 1.00 34.99 59 ASP B CA 1
ATOM 2395 C C . ASP B 1 59 ? -5.781 30.870 -39.574 1.00 35.50 59 ASP B C 1
ATOM 2396 O O . ASP B 1 59 ? -5.353 30.525 -40.676 1.00 37.23 59 ASP B O 1
ATOM 2405 N N . TRP B 1 60 ? -6.669 30.158 -38.885 1.00 35.20 60 TRP B N 1
ATOM 2406 C CA . TRP B 1 60 ? -7.117 28.836 -39.323 1.00 35.39 60 TRP B CA 1
ATOM 2407 C C . TRP B 1 60 ? -7.694 28.833 -40.737 1.00 41.88 60 TRP B C 1
ATOM 2408 O O . TRP B 1 60 ? -7.695 27.801 -41.408 1.00 40.22 60 TRP B O 1
ATOM 2429 N N . ARG B 1 61 ? -8.178 29.986 -41.188 1.00 41.56 61 ARG B N 1
ATOM 2430 C CA . ARG B 1 61 ? -8.826 30.090 -42.492 1.00 44.78 61 ARG B CA 1
ATOM 2431 C C . ARG B 1 61 ? -7.868 29.812 -43.657 1.00 46.63 61 ARG B C 1
ATOM 2432 O O . ARG B 1 61 ? -8.306 29.673 -44.799 1.00 50.40 61 ARG B O 1
ATOM 2453 N N . LEU B 1 62 ? -6.570 29.731 -43.371 1.00 49.71 62 LEU B N 1
ATOM 2454 C CA . LEU B 1 62 ? -5.592 29.294 -44.369 1.00 64.79 62 LEU B CA 1
ATOM 2455 C C . LEU B 1 62 ? -5.511 27.767 -44.424 1.00 74.87 62 LEU B C 1
ATOM 2456 O O . LEU B 1 62 ? -4.916 27.202 -45.342 1.00 75.31 62 LEU B O 1
ATOM 2472 N N . TYR B 1 63 ? -6.105 27.113 -43.429 1.00 82.75 63 TYR B N 1
ATOM 2473 C CA . TYR B 1 63 ? -6.134 25.655 -43.344 1.00 79.13 63 TYR B CA 1
ATOM 2474 C C . TYR B 1 63 ? -7.569 25.141 -43.429 1.00 85.16 63 TYR B C 1
ATOM 2475 O O . TYR B 1 63 ? -7.923 24.152 -42.785 1.00 100.90 63 TYR B O 1
ATOM 2493 N N . ARG B 1 64 ? -8.395 25.818 -44.220 1.00 78.27 64 ARG B N 1
ATOM 2494 C CA . ARG B 1 64 ? -9.814 25.482 -44.307 1.00 82.12 64 ARG B CA 1
ATOM 2495 C C . ARG B 1 64 ? -10.031 24.098 -44.919 1.00 88.77 64 ARG B C 1
ATOM 2496 O O . ARG B 1 64 ? -9.682 23.854 -46.075 1.00 86.60 64 ARG B O 1
ATOM 2517 N N . ASN B 1 65 ? -10.607 23.202 -44.120 1.00 102.64 65 ASN B N 1
ATOM 2518 C CA . ASN B 1 65 ? -10.872 21.823 -44.527 1.00 114.95 65 ASN B CA 1
ATOM 2519 C C . ASN B 1 65 ? -9.612 21.101 -45.008 1.00 110.85 65 ASN B C 1
ATOM 2520 O O . ASN B 1 65 ? -9.686 20.166 -45.807 1.00 97.77 65 ASN B O 1
ATOM 2531 N N . GLN B 1 66 ? -8.458 21.543 -44.514 1.00 102.54 66 GLN B N 1
ATOM 2532 C CA . GLN B 1 66 ? -7.199 20.845 -44.745 1.00 90.12 66 GLN B CA 1
ATOM 2533 C C . GLN B 1 66 ? -6.842 20.058 -43.489 1.00 92.25 66 GLN B C 1
ATOM 2534 O O . GLN B 1 66 ? -6.498 20.640 -42.459 1.00 101.13 66 GLN B O 1
ATOM 2548 N N . LEU B 1 67 ? -6.939 18.735 -43.582 1.00 71.01 67 LEU B N 1
ATOM 2549 C CA . LEU B 1 67 ? -6.769 17.858 -42.426 1.00 68.25 67 LEU B CA 1
ATOM 2550 C C . LEU B 1 67 ? -5.434 18.074 -41.720 1.00 68.86 67 LEU B C 1
ATOM 2551 O O . LEU B 1 67 ? -4.395 18.250 -42.357 1.00 84.05 67 LEU B O 1
ATOM 2567 N N . LEU B 1 68 ? -5.485 18.056 -40.392 1.00 67.91 68 LEU B N 1
ATOM 2568 C CA . LEU B 1 68 ? -4.326 18.344 -39.557 1.00 55.65 68 LEU B CA 1
ATOM 2569 C C . LEU B 1 68 ? -3.490 17.097 -39.294 1.00 67.41 68 LEU B C 1
ATOM 2570 O O . LEU B 1 68 ? -3.849 15.995 -39.709 1.00 77.24 68 LEU B O 1
ATOM 2586 N N . ASN B 1 69 ? -2.370 17.287 -38.603 1.00 70.80 69 ASN B N 1
ATOM 2587 C CA . ASN B 1 69 ? -1.529 16.180 -38.163 1.00 69.94 69 ASN B CA 1
ATOM 2588 C C . ASN B 1 69 ? -0.953 16.475 -36.779 1.00 58.94 69 ASN B C 1
ATOM 2589 O O . ASN B 1 69 ? -1.162 17.557 -36.234 1.00 58.86 69 ASN B O 1
ATOM 2600 N N . ASP B 1 70 ? -0.227 15.514 -36.218 1.00 48.40 70 ASP B N 1
ATOM 2601 C CA . ASP B 1 70 ? 0.214 15.595 -34.827 1.00 54.82 70 ASP B CA 1
ATOM 2602 C C . ASP B 1 70 ? 1.142 16.777 -34.539 1.00 53.56 70 ASP B C 1
ATOM 2603 O O . ASP B 1 70 ? 1.104 17.339 -33.444 1.00 73.74 70 ASP B O 1
ATOM 2612 N N . ASN B 1 71 ? 1.969 17.158 -35.509 1.00 56.17 71 ASN B N 1
ATOM 2613 C CA . ASN B 1 71 ? 2.948 18.218 -35.283 1.00 55.25 71 ASN B CA 1
ATOM 2614 C C . ASN B 1 71 ? 2.336 19.617 -35.376 1.00 45.81 71 ASN B C 1
ATOM 2615 O O . ASN B 1 71 ? 2.952 20.596 -34.951 1.00 44.97 71 ASN B O 1
ATOM 2626 N N . ASP B 1 72 ? 1.130 19.712 -35.930 1.00 43.53 72 ASP B N 1
ATOM 2627 C CA . ASP B 1 72 ? 0.441 20.996 -36.028 1.00 42.62 72 ASP B CA 1
ATOM 2628 C C . ASP B 1 72 ? 0.100 21.524 -34.644 1.00 39.75 72 ASP B C 1
ATOM 2629 O O . ASP B 1 72 ? -0.298 20.765 -33.759 1.00 39.14 72 ASP B O 1
ATOM 2638 N N . ILE B 1 73 ? 0.259 22.831 -34.471 1.00 32.61 73 ILE B N 1
ATOM 2639 C CA . ILE B 1 73 ? -0.009 23.482 -33.198 1.00 29.43 73 ILE B CA 1
ATOM 2640 C C . ILE B 1 73 ? -1.188 24.431 -33.329 1.00 31.95 73 ILE B C 1
ATOM 2641 O O . ILE B 1 73 ? -1.127 25.418 -34.065 1.00 29.53 73 ILE B O 1
ATOM 2657 N N . ILE B 1 74 ? -2.262 24.114 -32.615 1.00 30.41 74 ILE B N 1
ATOM 2658 C CA . ILE B 1 74 ? -3.437 24.967 -32.569 1.00 26.80 74 ILE B CA 1
ATOM 2659 C C . ILE B 1 74 ? -3.338 25.890 -31.362 1.00 31.19 74 ILE B C 1
ATOM 2660 O O . ILE B 1 74 ? -3.090 25.435 -30.246 1.00 26.07 74 ILE B O 1
ATOM 2676 N N . GLU B 1 75 ? -3.529 27.185 -31.588 1.00 28.66 75 GLU B N 1
ATOM 2677 C CA . GLU B 1 75 ? -3.524 28.156 -30.504 1.00 26.78 75 GLU B CA 1
ATOM 2678 C C . GLU B 1 75 ? -4.850 28.902 -30.487 1.00 32.12 75 GLU B C 1
ATOM 2679 O O . GLU B 1 75 ? -5.259 29.487 -31.491 1.00 29.43 75 GLU B O 1
ATOM 2691 N N . ILE B 1 76 ? -5.522 28.860 -29.342 1.00 28.76 76 ILE B N 1
ATOM 2692 C CA . ILE B 1 76 ? -6.828 29.484 -29.184 1.00 28.67 76 ILE B CA 1
ATOM 2693 C C . ILE B 1 76 ? -6.682 30.700 -28.283 1.00 30.97 76 ILE B C 1
ATOM 2694 O O . ILE B 1 76 ? -6.261 30.582 -27.130 1.00 30.28 76 ILE B O 1
ATOM 2710 N N . ILE B 1 77 ? -7.033 31.865 -28.817 1.00 33.36 77 ILE B N 1
ATOM 2711 C CA . ILE B 1 77 ? -6.755 33.132 -28.154 1.00 34.83 77 ILE B CA 1
ATOM 2712 C C . ILE B 1 77 ? -8.018 33.988 -28.058 1.00 32.49 77 ILE B C 1
ATOM 2713 O O . ILE B 1 77 ? -8.671 34.250 -29.072 1.00 35.10 77 ILE B O 1
ATOM 2729 N N . PRO B 1 78 ? -8.373 34.425 -26.836 1.00 36.13 78 PRO B N 1
ATOM 2730 C CA . PRO B 1 78 ? -9.528 35.316 -26.694 1.00 47.40 78 PRO B CA 1
ATOM 2731 C C . PRO B 1 78 ? -9.175 36.760 -27.034 1.00 49.15 78 PRO B C 1
ATOM 2732 O O . PRO B 1 78 ? -8.236 37.313 -26.461 1.00 44.54 78 PRO B O 1
ATOM 2743 N N . ILE B 1 79 ? -9.918 37.357 -27.959 1.00 60.50 79 ILE B N 1
ATOM 2744 C CA . ILE B 1 79 ? -9.648 38.722 -28.392 1.00 64.88 79 ILE B CA 1
ATOM 2745 C C . ILE B 1 79 ? -10.025 39.715 -27.295 1.00 73.20 79 ILE B C 1
ATOM 2746 O O . ILE B 1 79 ? -11.177 40.139 -27.196 1.00 72.28 79 ILE B O 1
#

Sequence (157 aa):
PKVILKGPLISQFNFREIYYVNDRELLRVLVKIDSKKHLILNEESNQLLKSGILILINGKDWRLYRNQLLNDNDIIEIIPINPKVILKGPLISQFNFREIYVNDRELLRVLVKKIDSKKHLILNESNQLKSGILILINGKDWRLYRNQLLNDNDIIEIIPI

InterPro domains:
  IPR012675 Beta-grasp domain superfamily [G3DSA:3.10.20.30] (1-83)
  IPR015221 Ubiquitin-related modifier 1 [PF09138] (33-83)
  IPR016155 Molybdopterin synthase/thiamin biosynthesis sulphur carrier, beta-grasp [SSF54285] (1-83)

Foldseek 3Di:
DKEAEDDPVCVVLVHGIDADPAFFVLVVVCVSCVPPCPQADPVSDGDPQKFKDWQRHGPVVVVRDGHDRPIYIYIGGHD/DKEAEDDCLCVVQVHGIDFDPFFDPLVVVCVSCVPVCPQAHPVSHGDPQKFKDKPNHGCVVCVVPTHDRVIYIYIYGD

Organism: Saccharolobus solfataricus (strain 98/2) (NCBI:txid555311)

Nearest PDB structures (foldseek):
  4wwm-assembly2_B  TM=9.787E-01  e=1.295E-14  Saccharolobus solfataricus 98/2
  2qjl-assembly1_A  TM=8.014E-01  e=1.215E-04  Saccharomyces cerevisiae
  6yuc-assembly1_G  TM=7.304E-01  e=1.064E-04  Thermochaetoides thermophila
  4hro-assembly1_A  TM=7.374E-01  e=3.077E-04  Haloferax volcanii DS2
  1jwb-assembly1_D-2  TM=7.634E-01  e=1.763E-02  Escherichia coli